Protein AF-K0PLP6-F1 (afdb_monomer)

Radius of gyration: 23.22 Å; Cα contacts (8 Å, |Δi|>4): 27; chains: 1; bounding box: 43×62×60 Å

Solvent-accessible surface area (backbone atoms only — not comparable to full-atom values): 7752 Å² total; per-residue (Å²): 133,56,73,67,56,55,52,53,52,50,51,53,51,51,52,52,54,60,60,71,60,71,79,62,61,66,69,60,51,51,54,52,49,53,54,49,41,40,74,73,60,80,35,57,77,90,56,64,61,51,65,71,72,34,69,66,48,55,52,52,54,49,49,50,54,50,50,52,50,52,68,72,62,52,52,60,65,56,50,49,56,69,77,44,76,78,62,79,46,69,68,57,47,51,51,51,49,51,51,53,50,51,53,54,49,50,56,63,50,41,74,75,62,67,87,76,79,80,90,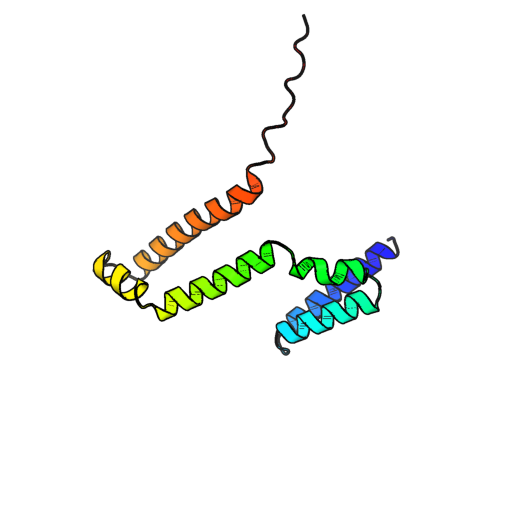72,76,83,76,79,79,80,134

Secondary structure (DSSP, 8-state):
--HHHHHHHHHHHHHHHHHHT--S-HHHHHHHHHHHHHHTTSS-HHHHTGGGGSHHHHHHHHHHHHHHHHHHH-HHHHHHHHH-TTTTSHHHHHHHHHHHHHHHHHHHHHHHHTTSSS---------

Foldseek 3Di:
DDPLVVVVVVLVVVLVVLVVVVPDDVVVSVVVSLVVCVVVPVDPPVCSCVVCVDVVVVVVVVVVVVVVVVVVVCPVVVVCCVPPVPPPDPVSVVVVVCVVCVVVVCVVVCVVVVPPPPPDDPPDDDD

Structure (mmCIF, N/CA/C/O backbone):
data_AF-K0PLP6-F1
#
_entry.id   AF-K0PLP6-F1
#
loop_
_atom_site.group_PDB
_atom_site.id
_atom_site.type_symbol
_atom_site.label_atom_id
_atom_site.label_alt_id
_atom_site.label_comp_id
_atom_site.label_asym_id
_atom_site.label_entity_id
_atom_site.label_seq_id
_atom_site.pdbx_PDB_ins_code
_atom_site.Cartn_x
_atom_site.Cartn_y
_atom_site.Cartn_z
_atom_site.occupancy
_atom_site.B_iso_or_equiv
_atom_site.auth_seq_id
_atom_site.auth_comp_id
_atom_site.auth_asym_id
_atom_site.auth_atom_id
_atom_site.pdbx_PDB_model_num
ATOM 1 N N . MET A 1 1 ? -0.894 0.757 34.747 1.00 50.06 1 MET A N 1
ATOM 2 C CA . MET A 1 1 ? -1.280 0.681 33.324 1.00 50.06 1 MET A CA 1
ATOM 3 C C . MET A 1 1 ? -2.689 1.215 33.212 1.00 50.06 1 MET A C 1
ATOM 5 O O . MET A 1 1 ? -3.563 0.691 33.890 1.00 50.06 1 MET A O 1
ATOM 9 N N . THR A 1 2 ? -2.891 2.308 32.481 1.00 79.50 2 THR A N 1
ATOM 10 C CA . THR A 1 2 ? -4.228 2.892 32.317 1.00 79.50 2 THR A CA 1
ATOM 11 C C . THR A 1 2 ? -5.087 1.954 31.465 1.00 79.50 2 THR A C 1
ATOM 13 O O . THR A 1 2 ? -4.569 1.273 30.578 1.00 79.50 2 THR A O 1
ATOM 16 N N . THR A 1 3 ? -6.395 1.893 31.717 1.00 74.38 3 THR A N 1
ATOM 17 C CA . THR A 1 3 ? -7.326 1.020 30.975 1.00 74.38 3 THR A CA 1
ATOM 18 C C . THR A 1 3 ? -7.235 1.245 29.460 1.00 74.38 3 THR A C 1
ATOM 20 O O . THR A 1 3 ? -7.271 0.293 28.687 1.00 74.38 3 THR A O 1
ATOM 23 N N . GLN A 1 4 ? -7.000 2.491 29.035 1.00 72.75 4 GLN A N 1
ATOM 24 C CA . GLN A 1 4 ? -6.774 2.852 27.632 1.00 72.75 4 GLN A CA 1
ATOM 25 C C . GLN A 1 4 ? -5.500 2.237 27.030 1.00 72.75 4 GLN A C 1
ATOM 27 O O . GLN A 1 4 ? -5.530 1.802 25.883 1.00 72.75 4 GLN A O 1
ATOM 32 N N . GLN A 1 5 ? -4.393 2.148 27.777 1.00 77.19 5 GLN A N 1
ATOM 33 C CA . GLN A 1 5 ? -3.170 1.506 27.278 1.00 77.19 5 GLN A CA 1
ATOM 34 C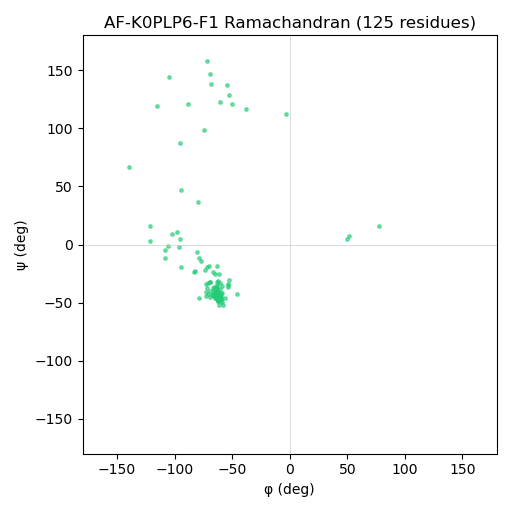 C . GLN A 1 5 ? -3.356 0.000 27.092 1.00 77.19 5 GLN A C 1
ATOM 36 O O . GLN A 1 5 ? -2.936 -0.538 26.073 1.00 77.19 5 GLN A O 1
ATOM 41 N N . ILE A 1 6 ? -4.001 -0.675 28.049 1.00 83.38 6 ILE A N 1
ATOM 42 C CA . ILE A 1 6 ? -4.277 -2.118 27.951 1.00 83.38 6 ILE A CA 1
ATOM 43 C C . ILE A 1 6 ? -5.152 -2.409 26.728 1.00 83.38 6 ILE A C 1
ATOM 45 O O . ILE A 1 6 ? -4.849 -3.325 25.966 1.00 83.38 6 ILE A O 1
ATOM 49 N N . LEU A 1 7 ? -6.185 -1.593 26.498 1.00 72.19 7 LEU A N 1
ATOM 50 C CA . LEU A 1 7 ? -7.044 -1.710 25.321 1.00 72.19 7 LEU A CA 1
ATOM 51 C C . LEU A 1 7 ? -6.257 -1.494 24.021 1.00 72.19 7 LEU A C 1
ATOM 53 O O . LEU A 1 7 ? -6.320 -2.343 23.136 1.00 72.19 7 LEU A O 1
ATOM 57 N N . ALA A 1 8 ? -5.445 -0.438 23.926 1.00 76.62 8 ALA A N 1
ATOM 58 C CA . ALA A 1 8 ? -4.627 -0.177 22.740 1.00 76.62 8 ALA A CA 1
ATOM 59 C C . ALA A 1 8 ? -3.648 -1.327 22.433 1.00 76.62 8 ALA A C 1
ATOM 61 O O . ALA A 1 8 ? -3.594 -1.809 21.301 1.00 76.62 8 ALA A O 1
ATOM 62 N N . PHE A 1 9 ? -2.925 -1.826 23.442 1.00 84.19 9 PHE A N 1
ATOM 63 C CA . PHE A 1 9 ? -2.013 -2.961 23.270 1.00 84.19 9 PHE A CA 1
ATOM 64 C C . PHE A 1 9 ? -2.745 -4.251 22.893 1.00 84.19 9 PHE A C 1
ATOM 66 O O . PHE A 1 9 ? -2.233 -5.012 22.074 1.00 84.19 9 PHE A O 1
ATOM 73 N N . SER A 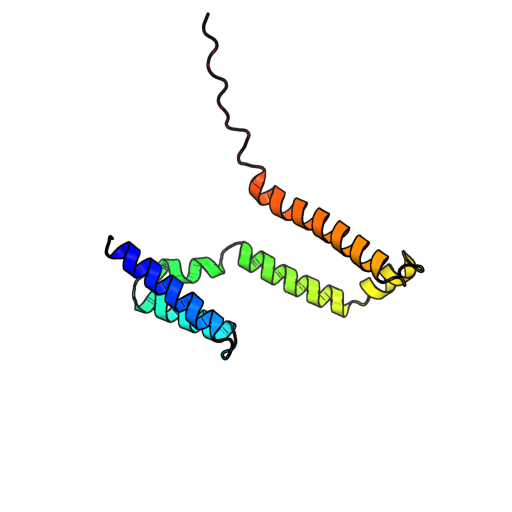1 10 ? -3.943 -4.490 23.438 1.00 80.25 10 SER A N 1
ATOM 74 C CA . SER A 1 10 ? -4.741 -5.672 23.091 1.00 80.25 10 SER A CA 1
ATOM 75 C C . SER A 1 10 ? -5.169 -5.673 21.622 1.00 80.25 10 SER A C 1
ATOM 77 O O . SER A 1 10 ? -5.084 -6.707 20.967 1.00 80.25 10 SER A O 1
ATOM 79 N N . VAL A 1 11 ? -5.540 -4.513 21.073 1.00 73.69 11 VAL A N 1
ATOM 80 C CA . VAL A 1 11 ? -5.939 -4.369 19.664 1.00 73.69 11 VAL A CA 1
ATOM 81 C C . VAL A 1 11 ? -4.753 -4.549 18.737 1.00 73.69 11 VAL A C 1
ATOM 83 O O . VAL A 1 11 ? -4.855 -5.280 17.756 1.00 73.69 11 VAL A O 1
ATOM 86 N N . ILE A 1 12 ? -3.619 -3.922 19.057 1.00 78.94 12 ILE A N 1
ATOM 87 C CA . ILE A 1 12 ? -2.390 -4.076 18.273 1.00 78.94 12 ILE A CA 1
ATOM 88 C C . ILE A 1 12 ? -1.943 -5.543 18.287 1.00 78.94 12 ILE A C 1
ATOM 90 O O . ILE A 1 12 ? -1.636 -6.104 17.237 1.00 78.94 12 ILE A O 1
ATOM 94 N N . GLY A 1 13 ? -1.961 -6.187 19.459 1.00 82.56 13 GLY A N 1
ATOM 95 C CA . GLY A 1 13 ? -1.614 -7.600 19.609 1.00 82.56 13 GLY A CA 1
ATOM 96 C C . GLY A 1 13 ? -2.555 -8.525 18.839 1.00 82.56 13 GLY A C 1
ATOM 97 O O . GLY A 1 13 ? -2.090 -9.432 18.150 1.00 82.56 13 GLY A O 1
ATOM 98 N N . LEU A 1 14 ? -3.864 -8.266 18.894 1.00 77.62 14 LEU A N 1
ATOM 99 C CA . LEU A 1 14 ? -4.863 -9.015 18.134 1.00 77.62 14 LEU A CA 1
ATOM 100 C C . LEU A 1 14 ? -4.658 -8.834 16.623 1.00 77.62 14 LEU A C 1
ATOM 102 O O . LEU A 1 14 ? -4.643 -9.816 15.890 1.00 77.62 14 LEU A O 1
ATOM 106 N N . MET A 1 15 ? -4.433 -7.603 16.158 1.00 73.06 15 MET A N 1
ATOM 107 C CA . MET A 1 15 ? -4.164 -7.303 14.749 1.00 73.06 15 MET A CA 1
ATOM 108 C C . MET A 1 15 ? -2.898 -8.014 14.252 1.00 73.06 15 MET A C 1
ATOM 110 O O . MET A 1 15 ? -2.935 -8.660 13.208 1.00 73.06 15 MET A O 1
ATOM 114 N N . MET A 1 16 ? -1.801 -7.965 15.016 1.00 79.75 16 MET A N 1
ATOM 115 C CA . MET A 1 16 ? -0.572 -8.703 14.699 1.00 79.75 16 MET A CA 1
ATOM 116 C C . MET A 1 16 ? -0.802 -10.215 14.643 1.00 79.75 16 MET A C 1
ATOM 118 O O . MET A 1 16 ? -0.316 -10.865 13.722 1.00 79.75 16 MET A O 1
ATOM 122 N N . ALA A 1 17 ? -1.544 -10.781 15.599 1.00 77.00 17 ALA A N 1
ATOM 123 C CA . ALA A 1 17 ? -1.838 -12.213 15.632 1.00 77.00 17 ALA A CA 1
ATOM 124 C C . ALA A 1 17 ? -2.675 -12.658 14.423 1.00 77.00 17 ALA A C 1
ATOM 126 O O . ALA A 1 17 ? -2.412 -13.713 13.849 1.00 77.00 17 ALA A O 1
ATOM 127 N N . ILE A 1 18 ? -3.649 -11.842 14.006 1.00 71.25 18 ILE A N 1
ATOM 128 C CA . ILE A 1 18 ? -4.464 -12.122 12.820 1.00 71.25 18 ILE A CA 1
ATOM 129 C C . ILE A 1 18 ? -3.621 -11.985 11.542 1.00 71.25 18 ILE A C 1
ATOM 131 O O . ILE A 1 18 ? -3.738 -12.834 10.660 1.00 71.25 18 ILE A O 1
ATOM 135 N N . PHE A 1 19 ? -2.729 -10.990 11.452 1.00 70.94 19 PHE A N 1
ATOM 136 C CA . PHE A 1 19 ? -1.802 -10.873 10.320 1.00 70.94 19 PHE A CA 1
ATOM 137 C C . PHE A 1 19 ? -0.836 -12.056 10.221 1.00 70.94 19 PHE A C 1
ATOM 139 O O . PHE A 1 19 ? -0.586 -12.536 9.119 1.00 70.94 19 PHE A O 1
ATOM 146 N N . LEU A 1 20 ? -0.324 -12.559 11.349 1.00 72.06 20 LEU A N 1
ATOM 147 C CA . LEU A 1 20 ? 0.582 -13.712 11.358 1.00 72.06 20 LEU A CA 1
ATOM 148 C C . LEU A 1 20 ? -0.086 -15.016 10.911 1.00 72.06 20 LEU A C 1
ATOM 150 O O . LEU A 1 20 ? 0.613 -15.941 10.505 1.00 72.06 20 LEU A O 1
ATOM 154 N N . TRP A 1 21 ? -1.412 -15.123 11.019 1.00 71.50 21 TRP A N 1
ATOM 155 C CA . TRP A 1 21 ? -2.113 -16.371 10.722 1.00 71.50 21 TRP A CA 1
ATOM 156 C C . TRP A 1 21 ? -2.110 -16.715 9.225 1.00 71.50 21 TRP A C 1
ATOM 158 O O . TRP A 1 21 ? -2.362 -17.871 8.895 1.00 71.50 21 TRP A O 1
ATOM 168 N N . ASP A 1 22 ? -1.840 -15.744 8.340 1.00 61.75 22 ASP A N 1
ATOM 169 C CA . ASP A 1 22 ? -1.582 -15.857 6.884 1.00 61.75 22 ASP A CA 1
ATOM 170 C C . ASP A 1 22 ? -2.587 -16.684 6.045 1.00 61.75 22 ASP A C 1
ATOM 172 O O . ASP A 1 22 ? -2.417 -16.908 4.851 1.00 61.75 22 ASP A O 1
ATOM 176 N N . ARG A 1 23 ? -3.669 -17.164 6.664 1.00 65.50 23 ARG A N 1
ATOM 177 C CA . ARG A 1 23 ? -4.618 -18.114 6.073 1.00 65.50 23 ARG A CA 1
ATOM 178 C C . ARG A 1 23 ? -5.821 -17.435 5.427 1.00 65.50 23 ARG A C 1
ATOM 180 O O . ARG A 1 23 ? -6.503 -18.051 4.612 1.00 65.50 23 ARG A O 1
ATOM 187 N N . PHE A 1 24 ? -6.094 -16.188 5.796 1.00 65.62 24 PHE A N 1
ATOM 188 C CA . PHE A 1 24 ? -7.172 -15.380 5.237 1.00 65.62 24 PHE A CA 1
ATOM 189 C C . PHE A 1 24 ? -6.593 -14.336 4.286 1.00 65.62 24 PHE A C 1
ATOM 191 O O . PHE A 1 24 ? -5.526 -13.787 4.546 1.00 65.62 24 PHE A O 1
ATOM 198 N N . SER A 1 25 ? -7.308 -14.033 3.199 1.00 78.50 25 SER A N 1
ATOM 199 C CA . SER A 1 25 ? -6.946 -12.931 2.305 1.00 78.50 25 SER A CA 1
ATOM 200 C C . SER A 1 25 ? -6.770 -11.642 3.112 1.00 78.50 25 SER A C 1
ATOM 202 O O . SER A 1 25 ? -7.660 -11.276 3.881 1.00 78.50 25 SER A O 1
ATOM 204 N N . TYR A 1 26 ? -5.638 -10.956 2.931 1.00 77.06 26 TYR A N 1
ATOM 205 C CA . TYR A 1 26 ? -5.287 -9.757 3.700 1.00 77.06 26 TYR A CA 1
ATOM 206 C C . TYR A 1 26 ? -6.376 -8.671 3.660 1.00 77.06 26 TYR A C 1
ATOM 208 O O . TYR A 1 26 ? -6.612 -8.021 4.673 1.00 77.06 26 TYR A O 1
ATOM 216 N N . ASP A 1 27 ? -7.102 -8.532 2.544 1.00 80.06 27 ASP A N 1
ATOM 217 C CA . ASP A 1 27 ? -8.260 -7.631 2.426 1.00 80.06 27 ASP A CA 1
ATOM 218 C C . ASP A 1 27 ? -9.418 -7.992 3.369 1.00 80.06 27 ASP A C 1
ATOM 220 O O . ASP A 1 27 ? -10.023 -7.118 3.996 1.00 80.06 27 ASP A O 1
ATOM 224 N N . LEU A 1 28 ? -9.716 -9.288 3.510 1.00 78.31 28 LEU A N 1
ATOM 225 C CA . LEU A 1 28 ? -10.763 -9.778 4.409 1.00 78.31 28 LEU A CA 1
ATOM 226 C C . LEU A 1 28 ? -10.371 -9.524 5.869 1.00 78.31 28 LEU A C 1
ATOM 228 O O . LEU A 1 28 ? -11.181 -9.055 6.667 1.00 78.31 28 LEU A O 1
ATOM 232 N N . VAL A 1 29 ? -9.105 -9.789 6.198 1.00 78.62 29 VAL A N 1
ATOM 233 C CA . VAL A 1 29 ? -8.526 -9.513 7.517 1.00 78.62 29 VAL A CA 1
ATOM 234 C C . VAL A 1 29 ? -8.597 -8.024 7.844 1.00 78.62 29 VAL A C 1
ATOM 236 O O . VAL A 1 29 ? -9.049 -7.662 8.932 1.00 78.62 29 VAL A O 1
ATOM 239 N N . ALA A 1 30 ? -8.205 -7.164 6.901 1.00 79.50 30 ALA A N 1
ATOM 240 C CA . ALA A 1 30 ? -8.245 -5.717 7.063 1.00 79.50 30 ALA A CA 1
ATOM 241 C C . ALA A 1 30 ? -9.671 -5.238 7.376 1.00 79.50 30 ALA A C 1
ATOM 243 O O . ALA A 1 30 ? -9.881 -4.591 8.406 1.00 79.50 30 ALA A O 1
ATOM 244 N N . CYS A 1 31 ? -10.658 -5.638 6.565 1.00 80.62 31 CYS A N 1
ATOM 245 C CA . CYS A 1 31 ? -12.065 -5.287 6.780 1.00 80.62 31 CYS A CA 1
ATOM 246 C C . CYS A 1 31 ? -12.600 -5.784 8.132 1.00 80.62 31 CYS A C 1
ATOM 248 O O . CYS A 1 31 ? -13.194 -5.007 8.879 1.00 80.62 31 CYS A O 1
ATOM 250 N N . CYS A 1 32 ? -12.367 -7.052 8.486 1.00 79.62 32 CYS A N 1
ATOM 251 C CA . CYS A 1 32 ? -12.818 -7.600 9.767 1.00 79.62 32 CYS A CA 1
ATOM 252 C C . CYS A 1 32 ? -12.164 -6.893 10.963 1.00 79.62 32 CYS A C 1
ATOM 254 O O . CYS A 1 32 ? -12.841 -6.625 11.955 1.00 79.62 32 CYS A O 1
ATOM 256 N N . SER A 1 33 ? -10.873 -6.560 10.873 1.00 75.81 33 SER A N 1
ATOM 257 C CA . SER A 1 33 ? -10.162 -5.851 11.941 1.00 75.81 33 SE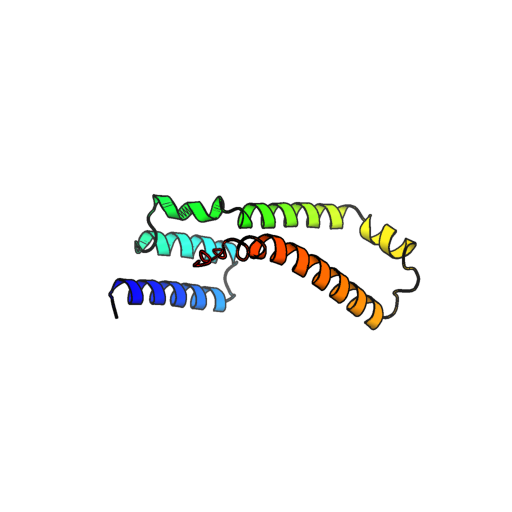R A CA 1
ATOM 258 C C . SER A 1 33 ? -10.691 -4.433 12.152 1.00 75.81 33 SER A C 1
ATOM 260 O O . SER A 1 33 ? -10.853 -4.018 13.297 1.00 75.81 33 SER A O 1
ATOM 262 N N . LEU A 1 34 ? -11.031 -3.719 11.071 1.00 79.62 34 LEU A N 1
ATOM 263 C CA . LEU A 1 34 ? -11.608 -2.379 11.146 1.00 79.62 34 LEU A CA 1
ATOM 264 C C . LEU A 1 34 ? -12.975 -2.428 11.838 1.00 79.62 34 LEU A C 1
ATOM 266 O O . LEU A 1 34 ? -13.230 -1.661 12.763 1.00 79.62 34 LEU A O 1
ATOM 270 N N . VAL A 1 35 ? -13.821 -3.388 11.448 1.00 80.81 35 VAL A N 1
ATOM 271 C CA . VAL A 1 35 ? -15.140 -3.601 12.062 1.00 80.81 35 VAL A CA 1
ATOM 272 C C . VAL A 1 35 ? -15.013 -3.939 13.548 1.00 80.81 35 VAL A C 1
ATOM 274 O O . VAL A 1 35 ? -15.729 -3.364 14.363 1.00 80.81 35 VAL A O 1
ATOM 277 N N . LEU A 1 36 ? -14.082 -4.820 13.924 1.00 77.25 36 LEU A N 1
ATOM 278 C CA . LEU A 1 36 ? -13.837 -5.165 15.327 1.00 77.25 36 LEU A CA 1
ATOM 279 C C . LEU A 1 36 ? -13.292 -3.979 16.136 1.00 77.25 36 LEU A C 1
ATOM 281 O O . LEU A 1 36 ? -13.746 -3.752 17.253 1.00 77.25 36 LEU A O 1
ATOM 285 N N . ALA A 1 37 ? -12.359 -3.197 15.588 1.00 73.19 37 ALA A N 1
ATOM 286 C CA . ALA A 1 37 ? -11.781 -2.037 16.272 1.00 73.19 37 ALA A CA 1
ATOM 287 C C . ALA A 1 37 ? -12.828 -0.952 16.576 1.00 73.19 37 ALA A C 1
ATOM 289 O O . ALA A 1 37 ? -12.798 -0.331 17.643 1.00 73.19 37 ALA A O 1
ATOM 290 N N . VAL A 1 38 ? -13.776 -0.764 15.657 1.00 77.88 38 VAL A N 1
ATOM 291 C CA . VAL A 1 38 ? -14.924 0.130 15.828 1.00 77.88 38 VAL A CA 1
ATOM 292 C C . VAL A 1 38 ? -15.944 -0.461 16.807 1.00 77.88 38 VAL A C 1
ATOM 294 O O . VAL A 1 38 ? -16.393 0.233 17.715 1.00 77.88 38 VAL A O 1
ATOM 297 N N . ALA A 1 39 ? -16.267 -1.754 16.690 1.00 76.19 39 ALA A N 1
ATOM 298 C CA . ALA A 1 39 ? -17.230 -2.427 17.567 1.00 76.19 39 ALA A CA 1
ATOM 299 C C . ALA A 1 39 ? -16.785 -2.464 19.040 1.00 76.19 39 ALA A C 1
ATOM 301 O O . ALA A 1 39 ? -17.615 -2.353 19.938 1.00 76.19 39 ALA A O 1
ATOM 302 N N . VAL A 1 40 ? -15.480 -2.589 19.297 1.00 74.81 40 VAL A N 1
ATOM 303 C CA . VAL A 1 40 ? -14.905 -2.549 20.654 1.00 74.81 40 VAL A CA 1
ATOM 304 C C . VAL A 1 40 ? -14.744 -1.098 21.160 1.00 74.81 40 VAL A C 1
ATOM 306 O O . VAL A 1 40 ? -14.447 -0.876 22.331 1.00 74.81 40 VAL A O 1
ATOM 309 N N . GLY A 1 41 ? -14.994 -0.087 20.316 1.00 63.59 41 GLY A N 1
ATOM 310 C CA . GLY A 1 41 ? -15.003 1.328 20.705 1.00 63.59 41 GLY A CA 1
ATOM 311 C C . GLY A 1 41 ? -13.616 1.957 20.871 1.00 63.59 41 GLY A C 1
ATOM 312 O O . GLY A 1 41 ? -13.499 3.024 21.470 1.00 63.59 41 GLY A O 1
ATOM 313 N N . ILE A 1 42 ? -12.557 1.319 20.353 1.00 63.66 42 ILE A N 1
ATOM 314 C CA . ILE A 1 42 ? -11.203 1.902 20.334 1.00 63.66 42 ILE A CA 1
ATOM 315 C C . ILE A 1 42 ? -11.113 3.029 19.304 1.00 63.66 42 ILE A C 1
ATOM 317 O O . ILE A 1 42 ? -10.391 4.001 19.520 1.00 63.66 42 ILE A O 1
ATOM 321 N N . VAL A 1 43 ? -11.847 2.902 18.194 1.00 65.19 43 VAL A N 1
ATOM 322 C CA . VAL A 1 43 ? -11.871 3.889 17.111 1.00 65.19 43 VAL A CA 1
ATOM 323 C C . VAL A 1 43 ? -13.274 4.500 17.014 1.00 65.19 43 VAL A C 1
ATOM 325 O O . VAL A 1 43 ? -14.229 3.759 16.775 1.00 65.19 43 VAL A O 1
ATOM 328 N N . PRO A 1 44 ? -13.424 5.826 17.195 1.00 67.69 44 PRO A N 1
ATOM 329 C CA . PRO A 1 44 ? -14.682 6.526 16.949 1.00 67.69 44 PRO A CA 1
ATOM 330 C C . PRO A 1 44 ? -15.195 6.263 15.529 1.00 67.69 44 PRO A C 1
ATOM 332 O O . PRO A 1 44 ? -14.425 6.320 14.570 1.00 67.69 44 PRO A O 1
ATOM 335 N N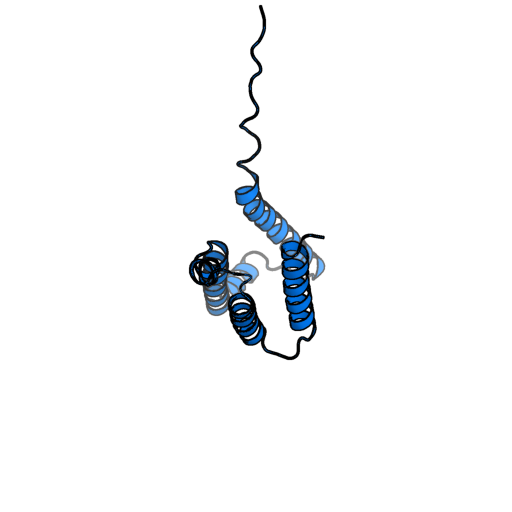 . PHE A 1 45 ? -16.499 6.017 15.378 1.00 66.12 45 PHE A N 1
ATOM 336 C CA . PHE A 1 45 ? -17.122 5.765 14.071 1.00 66.12 45 PHE A CA 1
ATOM 337 C C . PHE A 1 45 ? -16.824 6.883 13.056 1.00 66.12 45 PHE A C 1
ATOM 339 O O . PHE A 1 45 ? -16.565 6.591 11.891 1.00 66.12 45 PHE A O 1
ATOM 346 N N . ASP A 1 46 ? -16.770 8.138 13.513 1.00 68.62 46 ASP A N 1
ATOM 347 C CA . ASP A 1 46 ? -16.460 9.309 12.683 1.00 68.62 46 ASP A CA 1
ATOM 348 C C . ASP A 1 46 ? -15.033 9.312 12.107 1.00 68.62 46 ASP A C 1
ATOM 350 O O . ASP A 1 46 ? -14.793 9.916 11.064 1.00 68.62 46 ASP A O 1
ATOM 354 N N . THR A 1 47 ? -14.074 8.632 12.747 1.00 71.38 47 THR A N 1
ATOM 355 C CA . THR A 1 47 ? -12.674 8.576 12.288 1.00 71.38 47 THR A CA 1
ATOM 356 C C . THR A 1 47 ? -12.272 7.218 11.723 1.00 71.38 47 THR A C 1
ATOM 358 O O . THR A 1 47 ? -11.184 7.092 11.172 1.00 71.38 47 THR A O 1
ATOM 361 N N . ALA A 1 48 ? -13.139 6.207 11.779 1.00 71.62 48 ALA A N 1
ATOM 362 C CA . ALA A 1 48 ? -12.832 4.867 11.282 1.00 71.62 48 ALA A CA 1
ATOM 363 C C . ALA A 1 48 ? -12.462 4.840 9.788 1.00 71.62 48 ALA A C 1
ATOM 365 O O . ALA A 1 48 ? -11.583 4.086 9.378 1.00 71.62 48 ALA A O 1
ATOM 366 N N . PHE A 1 49 ? -13.099 5.687 8.976 1.00 76.88 49 PHE A N 1
ATOM 367 C CA . PHE A 1 49 ? -12.848 5.761 7.535 1.00 76.88 49 PHE A CA 1
ATOM 368 C C . PHE A 1 49 ? -11.851 6.851 7.128 1.00 76.88 49 PHE A C 1
ATOM 370 O O . PHE A 1 49 ? -11.521 6.952 5.947 1.00 76.88 49 PHE A O 1
ATOM 377 N N . SER A 1 50 ? -11.331 7.647 8.071 1.00 79.56 50 SER A N 1
ATOM 378 C CA . SER A 1 50 ? -10.390 8.727 7.739 1.00 79.56 50 SER A CA 1
ATOM 379 C C . SER A 1 50 ? -9.100 8.190 7.112 1.00 79.56 50 SER A C 1
ATOM 381 O O . SER A 1 50 ? -8.555 8.821 6.211 1.00 79.56 50 SER A O 1
ATOM 383 N N . GLY A 1 51 ? -8.681 6.978 7.493 1.00 79.81 51 GLY A N 1
ATOM 384 C CA . GLY A 1 51 ? -7.527 6.296 6.906 1.00 79.81 51 GLY A CA 1
ATOM 385 C C . GLY A 1 51 ? -7.664 5.995 5.409 1.00 79.81 51 GLY A C 1
ATOM 386 O O . GLY A 1 51 ? -6.654 5.941 4.720 1.00 79.81 51 GLY A O 1
ATOM 387 N N . PHE A 1 52 ? -8.884 5.861 4.869 1.00 83.00 52 PHE A N 1
ATOM 388 C CA . PHE A 1 52 ? -9.088 5.686 3.421 1.00 83.00 52 PHE A CA 1
ATOM 389 C C . PHE A 1 52 ? -8.867 6.974 2.622 1.00 83.00 52 PHE A C 1
ATOM 391 O O . PHE A 1 52 ? -8.617 6.904 1.421 1.00 83.00 52 PHE A O 1
ATOM 398 N N . SER A 1 53 ? -8.970 8.136 3.273 1.00 83.62 53 SER A N 1
ATOM 399 C CA . SER A 1 53 ? -8.695 9.447 2.669 1.00 83.62 53 SER A CA 1
ATOM 400 C C . SER A 1 53 ? -7.268 9.929 2.939 1.00 83.62 53 SER A C 1
ATOM 402 O O . SER A 1 53 ? -6.936 11.059 2.592 1.00 83.62 53 SER A O 1
ATOM 404 N N . ASP A 1 54 ? -6.437 9.099 3.571 1.00 86.44 54 ASP A N 1
ATOM 405 C CA . ASP A 1 54 ? -5.035 9.412 3.807 1.00 86.44 54 ASP A CA 1
ATOM 406 C C . ASP A 1 54 ? -4.266 9.424 2.479 1.00 86.44 54 ASP A C 1
ATOM 408 O O . ASP A 1 54 ? -4.455 8.549 1.622 1.00 86.44 54 ASP A O 1
ATOM 412 N N . ASP A 1 55 ? -3.375 10.403 2.312 1.00 88.75 55 ASP A N 1
ATOM 413 C CA . ASP A 1 55 ? -2.570 10.563 1.099 1.00 88.75 55 ASP A CA 1
ATOM 414 C C . ASP A 1 55 ? -1.817 9.274 0.736 1.00 88.75 55 ASP A C 1
ATOM 416 O O . ASP A 1 55 ? -1.629 8.969 -0.444 1.00 88.75 55 ASP A O 1
ATOM 420 N N . ILE A 1 56 ? -1.439 8.460 1.730 1.00 88.44 56 ILE A N 1
ATOM 421 C CA . ILE A 1 56 ? -0.750 7.186 1.513 1.00 88.44 56 ILE A CA 1
ATOM 422 C C . ILE A 1 56 ? -1.598 6.228 0.665 1.00 88.44 56 ILE A C 1
ATOM 424 O O . ILE A 1 56 ? -1.060 5.584 -0.239 1.00 88.44 56 ILE A O 1
ATOM 428 N N . VAL A 1 57 ? -2.912 6.139 0.897 1.00 90.00 57 VAL A N 1
ATOM 429 C CA . VAL A 1 57 ? -3.798 5.233 0.143 1.00 90.00 57 VAL A CA 1
ATOM 430 C C . VAL A 1 57 ? -3.868 5.652 -1.325 1.00 90.00 57 VAL A C 1
ATOM 432 O O . VAL A 1 57 ? -3.765 4.812 -2.222 1.00 90.00 57 VAL A O 1
ATOM 435 N N . ILE A 1 58 ? -3.961 6.958 -1.580 1.00 90.50 58 ILE A N 1
ATOM 436 C CA . ILE A 1 58 ? -3.998 7.529 -2.932 1.00 90.50 58 ILE A CA 1
ATOM 437 C C . ILE A 1 58 ? -2.657 7.305 -3.650 1.00 90.50 58 ILE A C 1
ATOM 439 O O . ILE A 1 58 ? -2.627 6.921 -4.826 1.00 90.50 58 ILE A O 1
ATOM 443 N N . ILE A 1 59 ? -1.532 7.478 -2.950 1.00 91.56 59 ILE A N 1
ATOM 444 C CA . ILE A 1 59 ? -0.186 7.227 -3.486 1.00 91.56 59 ILE A CA 1
ATOM 445 C C . ILE A 1 59 ? -0.016 5.750 -3.864 1.00 91.56 59 ILE A C 1
ATOM 447 O O . ILE A 1 59 ? 0.439 5.448 -4.967 1.00 91.56 59 ILE A O 1
ATOM 451 N N . VAL A 1 60 ? -0.410 4.814 -2.998 1.00 91.38 60 VAL A N 1
ATOM 452 C CA . VAL A 1 60 ? -0.303 3.377 -3.298 1.00 91.38 60 VAL A CA 1
ATOM 453 C C . VAL A 1 60 ? -1.234 2.994 -4.451 1.00 91.38 60 VAL A C 1
ATOM 455 O O . VAL A 1 60 ? -0.800 2.318 -5.384 1.00 91.38 60 VAL A O 1
ATOM 458 N N . GLY A 1 61 ? -2.481 3.471 -4.446 1.00 93.62 61 GLY A N 1
ATOM 459 C CA . GLY A 1 61 ? -3.444 3.206 -5.517 1.00 93.62 61 GLY A CA 1
ATOM 460 C C . GLY A 1 61 ? -2.963 3.707 -6.882 1.00 93.62 61 GLY A C 1
ATOM 461 O O . GLY A 1 61 ? -2.989 2.969 -7.869 1.00 93.62 61 GLY A O 1
ATOM 462 N N . SER A 1 62 ? -2.445 4.936 -6.940 1.00 94.62 62 SER A N 1
ATOM 463 C CA . SER A 1 62 ? -1.864 5.494 -8.167 1.00 94.62 62 SER A CA 1
ATOM 464 C C . SER A 1 62 ? -0.614 4.732 -8.620 1.00 94.62 62 SER A C 1
ATOM 466 O O . SER A 1 62 ? -0.489 4.420 -9.806 1.00 94.62 62 SER A O 1
ATOM 468 N N . ALA A 1 63 ? 0.270 4.341 -7.696 1.00 93.56 63 ALA A N 1
ATOM 469 C CA . ALA A 1 63 ? 1.443 3.526 -8.006 1.00 93.56 63 ALA A CA 1
ATOM 470 C C . ALA A 1 63 ? 1.067 2.157 -8.601 1.00 93.56 63 ALA A C 1
ATOM 472 O O . ALA A 1 63 ? 1.720 1.705 -9.543 1.00 9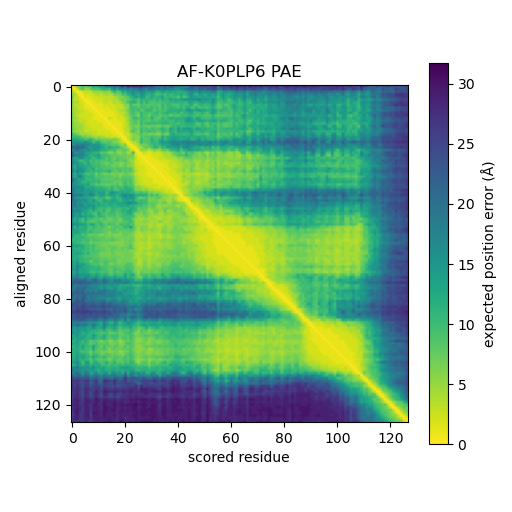3.56 63 ALA A O 1
ATOM 473 N N . LEU A 1 64 ? -0.002 1.515 -8.113 1.00 94.56 64 LEU A N 1
ATOM 474 C CA . LEU A 1 64 ? -0.512 0.256 -8.670 1.00 94.56 64 LEU A CA 1
ATOM 475 C C . LEU A 1 64 ? -1.022 0.428 -10.107 1.00 94.56 64 LEU A C 1
ATOM 477 O O . LEU A 1 64 ? -0.682 -0.378 -10.974 1.00 94.56 64 LEU A O 1
ATOM 481 N N . ILE A 1 65 ? -1.780 1.494 -10.382 1.00 94.75 65 ILE A N 1
ATOM 482 C CA . ILE A 1 65 ? -2.276 1.807 -11.733 1.00 94.75 65 ILE A CA 1
ATOM 483 C C . ILE A 1 65 ? -1.107 2.060 -12.690 1.00 94.75 65 ILE A C 1
ATOM 485 O O . ILE A 1 65 ? -1.070 1.500 -13.789 1.00 94.75 65 ILE A O 1
ATOM 489 N N . VAL A 1 66 ? -0.129 2.866 -12.269 1.00 93.25 66 VAL A N 1
ATOM 490 C CA . VAL A 1 66 ? 1.075 3.145 -13.061 1.00 93.25 66 VAL A CA 1
ATOM 491 C C . VAL A 1 66 ? 1.855 1.856 -13.309 1.00 93.25 66 VAL A C 1
ATOM 493 O O . VAL A 1 66 ? 2.189 1.572 -14.455 1.00 93.25 66 VAL A O 1
ATOM 496 N N . SER A 1 67 ? 2.085 1.034 -12.282 1.00 89.25 67 SER A N 1
ATOM 497 C CA . SER A 1 67 ? 2.767 -0.260 -12.408 1.00 89.25 67 SER A CA 1
ATOM 498 C C . SER A 1 67 ? 2.068 -1.173 -13.421 1.00 89.25 67 SER A C 1
ATOM 500 O O . SER A 1 67 ? 2.706 -1.698 -14.336 1.00 89.25 67 SER A O 1
ATOM 502 N N . ALA A 1 68 ? 0.738 -1.283 -13.348 1.00 90.38 68 ALA A N 1
ATOM 503 C CA . ALA A 1 68 ? -0.048 -2.060 -14.301 1.00 90.38 68 ALA A CA 1
ATOM 504 C C . ALA A 1 68 ? 0.068 -1.517 -15.739 1.00 90.38 68 ALA A C 1
ATOM 506 O O . ALA A 1 68 ? 0.236 -2.294 -16.683 1.00 90.38 68 ALA A O 1
ATOM 507 N N . GLY A 1 69 ? 0.033 -0.193 -15.918 1.00 91.00 69 GLY A N 1
ATOM 508 C CA . GLY A 1 69 ? 0.227 0.453 -17.220 1.00 91.00 69 GLY A CA 1
ATOM 509 C C . GLY A 1 69 ? 1.622 0.204 -17.797 1.00 91.00 69 GLY A C 1
ATOM 510 O O . GLY A 1 69 ? 1.766 -0.160 -18.966 1.00 91.00 69 GLY A O 1
ATOM 511 N N . VAL A 1 70 ? 2.648 0.316 -16.955 1.00 88.62 70 VAL A N 1
ATOM 512 C CA . VAL A 1 70 ? 4.050 0.068 -17.301 1.00 88.62 70 VAL A CA 1
ATOM 513 C C . VAL A 1 70 ? 4.241 -1.380 -17.763 1.00 88.62 70 VAL A C 1
ATOM 515 O O . VAL A 1 70 ? 4.777 -1.595 -18.853 1.00 88.62 70 VAL A O 1
ATOM 518 N N . VAL A 1 71 ? 3.725 -2.362 -17.013 1.00 86.06 71 VAL A N 1
ATOM 519 C CA . VAL A 1 71 ? 3.789 -3.794 -17.367 1.00 86.06 71 VAL A CA 1
ATOM 520 C C . VAL A 1 71 ? 3.045 -4.088 -18.675 1.00 86.06 71 VAL A C 1
ATOM 522 O O . VAL A 1 71 ? 3.534 -4.847 -19.510 1.00 86.06 71 VAL A O 1
ATOM 525 N N . ARG A 1 72 ? 1.885 -3.458 -18.909 1.00 86.69 72 ARG A N 1
ATOM 526 C CA . ARG A 1 72 ? 1.102 -3.645 -20.145 1.00 86.69 72 ARG A CA 1
ATOM 527 C C . ARG A 1 72 ? 1.788 -3.040 -21.374 1.00 86.69 72 ARG A C 1
ATOM 529 O O . ARG A 1 72 ? 1.637 -3.561 -22.477 1.00 86.69 72 ARG A O 1
ATOM 536 N N . SER A 1 73 ? 2.526 -1.946 -21.195 1.00 83.69 73 SER A N 1
ATOM 537 C CA . SER A 1 73 ? 3.047 -1.134 -22.299 1.00 83.69 73 SER A CA 1
ATOM 538 C C . SER A 1 73 ? 4.192 -1.776 -23.097 1.00 83.69 73 SER A C 1
ATOM 540 O O . SER A 1 73 ? 4.457 -1.329 -24.208 1.00 83.69 73 SER A O 1
ATOM 542 N N . ARG A 1 74 ? 4.905 -2.787 -22.564 1.00 78.19 74 ARG A N 1
ATOM 543 C CA . ARG A 1 74 ? 6.161 -3.348 -23.139 1.00 78.19 74 ARG A CA 1
ATOM 544 C C . ARG A 1 74 ? 7.250 -2.302 -23.470 1.00 78.19 74 ARG A C 1
ATOM 546 O O . ARG A 1 74 ? 8.288 -2.634 -24.054 1.00 78.19 74 ARG A O 1
ATOM 553 N N . ILE A 1 75 ? 7.053 -1.039 -23.083 1.00 76.50 75 ILE A N 1
ATO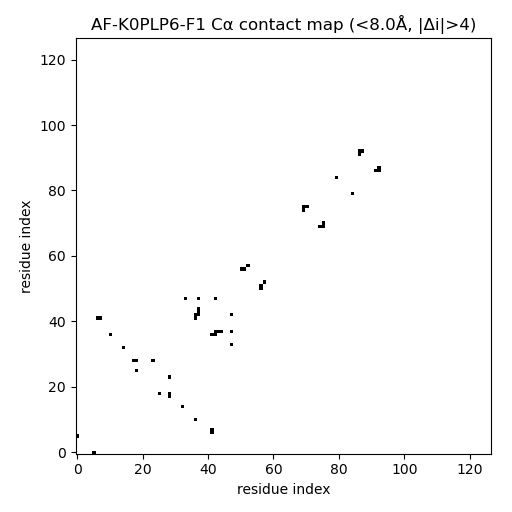M 554 C CA . ILE A 1 75 ? 7.990 0.069 -23.312 1.00 76.50 75 ILE A CA 1
ATOM 555 C C . ILE A 1 75 ? 9.268 -0.177 -22.514 1.00 76.50 75 ILE A C 1
ATOM 557 O O . ILE A 1 75 ? 10.366 0.078 -23.006 1.00 76.50 75 ILE A O 1
ATOM 561 N N . VAL A 1 76 ? 9.133 -0.738 -21.312 1.00 77.25 76 VAL A N 1
ATOM 562 C CA . VAL A 1 76 ? 10.259 -1.089 -20.444 1.00 77.25 76 VAL A CA 1
ATOM 563 C C . VAL A 1 76 ? 11.154 -2.141 -21.096 1.00 77.25 76 VAL A C 1
ATOM 565 O O . VAL A 1 76 ? 12.358 -1.919 -21.203 1.00 77.25 76 VAL A O 1
ATOM 568 N N . ASP A 1 77 ? 10.581 -3.225 -21.630 1.00 73.19 77 ASP A N 1
ATOM 569 C CA . ASP A 1 77 ? 11.342 -4.270 -22.330 1.00 73.19 77 ASP A CA 1
ATOM 570 C C . ASP A 1 77 ? 12.122 -3.722 -23.529 1.00 73.19 77 ASP A C 1
ATOM 572 O O . ASP A 1 77 ? 13.277 -4.087 -23.754 1.00 73.19 77 ASP A O 1
ATOM 576 N N . THR A 1 78 ? 11.501 -2.827 -24.300 1.00 70.81 78 THR A N 1
ATOM 577 C CA . THR A 1 78 ? 12.111 -2.247 -25.506 1.00 70.81 78 THR A CA 1
ATOM 578 C C . THR A 1 78 ? 13.212 -1.246 -25.150 1.00 70.81 78 THR A C 1
ATOM 580 O O . THR A 1 78 ? 14.282 -1.252 -25.759 1.00 70.81 78 THR A O 1
ATOM 583 N N . THR A 1 79 ? 12.984 -0.423 -24.127 1.00 72.81 79 THR A N 1
ATOM 584 C CA . THR A 1 79 ? 13.927 0.617 -23.690 1.00 72.81 79 THR A CA 1
ATOM 585 C C . THR A 1 79 ? 15.158 0.008 -23.023 1.00 72.81 79 THR A C 1
ATOM 587 O O . THR A 1 79 ? 16.281 0.403 -23.327 1.00 72.81 79 THR A O 1
ATOM 590 N N . ILE A 1 80 ? 14.976 -1.008 -22.172 1.00 71.25 80 ILE A N 1
ATOM 591 C CA . ILE A 1 80 ? 16.086 -1.700 -21.500 1.00 71.25 80 ILE A CA 1
ATOM 592 C C . ILE A 1 80 ? 16.968 -2.430 -22.519 1.00 71.25 80 ILE A C 1
ATOM 594 O O . ILE A 1 80 ? 18.189 -2.274 -22.488 1.00 71.25 80 ILE A O 1
ATOM 598 N N . LYS A 1 81 ? 16.371 -3.164 -23.470 1.00 68.62 81 LYS A N 1
ATOM 599 C CA . LYS A 1 81 ? 17.125 -3.867 -24.525 1.00 68.62 81 LYS A CA 1
ATOM 600 C C . LYS A 1 81 ? 17.896 -2.913 -25.443 1.00 68.62 81 LYS A C 1
ATOM 602 O O . LYS A 1 81 ? 18.958 -3.280 -25.937 1.00 68.62 81 LYS A O 1
ATOM 607 N N . ARG A 1 82 ? 17.373 -1.703 -25.678 1.00 69.75 82 ARG A N 1
ATOM 608 C CA . ARG A 1 82 ? 17.994 -0.689 -26.545 1.00 69.75 82 ARG A CA 1
ATOM 609 C C . ARG A 1 82 ? 19.131 0.061 -25.851 1.00 69.75 82 ARG A C 1
ATOM 611 O O . ARG A 1 82 ? 20.181 0.241 -26.457 1.00 69.75 82 ARG A O 1
ATOM 618 N N . SER A 1 83 ? 18.924 0.501 -24.611 1.00 64.19 83 SER A N 1
ATOM 619 C CA . SER A 1 83 ? 19.891 1.340 -23.889 1.00 64.19 83 SER A CA 1
ATOM 620 C C . SER A 1 83 ? 21.003 0.536 -23.219 1.00 64.19 83 SER A C 1
ATOM 622 O O . SER A 1 83 ? 22.084 1.069 -22.984 1.00 64.19 83 SER A O 1
ATOM 624 N N . PHE A 1 84 ? 20.767 -0.746 -22.929 1.00 64.44 84 PHE A N 1
ATOM 625 C CA . PHE A 1 84 ? 21.715 -1.579 -22.196 1.00 64.44 84 PHE A CA 1
ATOM 626 C C . PHE A 1 84 ? 21.829 -3.011 -22.753 1.00 64.44 84 PHE A C 1
ATOM 628 O O . PHE A 1 84 ? 21.505 -3.984 -22.066 1.00 64.44 84 PHE A O 1
ATOM 635 N N . PRO A 1 85 ? 22.354 -3.179 -23.979 1.00 63.75 85 PRO A N 1
ATOM 636 C CA . PRO A 1 85 ? 22.472 -4.490 -24.626 1.00 63.75 85 PRO A CA 1
ATOM 637 C C . PRO A 1 85 ? 23.398 -5.481 -23.886 1.00 63.75 85 PRO A C 1
ATOM 639 O O . PRO A 1 85 ? 23.283 -6.685 -24.095 1.00 63.75 85 PRO A O 1
ATOM 642 N N . ASN A 1 86 ? 24.276 -5.000 -22.990 1.00 60.28 86 ASN A N 1
ATOM 643 C CA . ASN A 1 86 ? 25.267 -5.804 -22.253 1.00 60.28 86 ASN A CA 1
ATOM 644 C C . ASN A 1 86 ? 24.903 -6.117 -20.781 1.00 60.28 86 ASN A C 1
ATOM 646 O O . ASN A 1 86 ? 25.737 -6.652 -20.048 1.00 60.28 86 ASN A O 1
ATOM 650 N N . LEU A 1 87 ? 23.681 -5.819 -20.317 1.00 60.34 87 LEU A N 1
ATOM 651 C CA . LEU A 1 87 ? 23.227 -6.134 -18.945 1.00 60.34 87 LEU A CA 1
ATOM 652 C C . LEU A 1 87 ? 22.804 -7.604 -18.757 1.00 60.34 87 LEU A C 1
ATOM 654 O O . LEU A 1 87 ? 21.883 -7.913 -18.011 1.00 60.34 87 LEU A O 1
ATOM 658 N N . THR A 1 88 ? 23.487 -8.540 -19.410 1.00 64.12 88 THR A N 1
ATOM 659 C CA . THR A 1 88 ? 23.236 -9.985 -19.283 1.00 64.12 88 THR A CA 1
ATOM 660 C C . THR A 1 88 ? 23.834 -10.597 -18.012 1.00 64.12 88 THR A C 1
ATOM 662 O O . THR A 1 88 ? 23.510 -11.731 -17.667 1.00 64.12 88 THR A O 1
ATOM 665 N N . LYS A 1 89 ? 24.703 -9.874 -17.286 1.00 77.25 89 LYS A N 1
ATOM 666 C CA . LYS A 1 89 ? 25.311 -10.358 -16.035 1.00 77.25 89 LYS A CA 1
ATOM 667 C C . LYS A 1 89 ? 24.437 -10.007 -14.825 1.00 77.25 89 LYS A C 1
ATOM 669 O O . LYS A 1 89 ? 24.258 -8.830 -14.520 1.00 77.25 89 LYS A O 1
ATOM 674 N N . LEU A 1 90 ? 24.002 -11.030 -14.080 1.00 80.81 90 LEU A N 1
ATOM 675 C CA . LEU A 1 90 ? 23.165 -10.929 -12.869 1.00 80.81 90 LEU A CA 1
ATOM 676 C C . LEU A 1 90 ? 23.645 -9.842 -11.884 1.00 80.81 90 LEU A C 1
ATOM 678 O O . LEU A 1 90 ? 22.848 -9.064 -11.368 1.00 80.81 90 LEU A O 1
ATOM 682 N N . HIS A 1 91 ? 24.960 -9.748 -11.665 1.00 85.12 91 HIS A N 1
ATOM 683 C CA . HIS A 1 91 ? 25.552 -8.795 -10.719 1.00 85.12 91 HIS A CA 1
ATOM 684 C C . HIS A 1 91 ? 25.364 -7.336 -11.163 1.00 85.12 91 HIS A C 1
ATOM 686 O O . HIS A 1 91 ? 25.113 -6.471 -10.329 1.00 85.12 91 HIS A O 1
ATOM 692 N N . ALA A 1 92 ? 25.450 -7.057 -12.468 1.00 83.62 92 ALA A N 1
ATOM 693 C CA . ALA A 1 92 ? 25.258 -5.710 -13.001 1.00 83.62 92 ALA A CA 1
ATOM 694 C C . ALA A 1 92 ? 23.781 -5.287 -12.934 1.00 83.62 92 ALA A C 1
ATOM 696 O O . ALA A 1 92 ? 23.491 -4.140 -12.605 1.00 83.62 92 ALA A O 1
ATOM 697 N N . GLN A 1 93 ? 22.852 -6.220 -13.177 1.00 82.56 93 GLN A N 1
ATOM 698 C CA . GLN A 1 93 ? 21.412 -5.971 -13.054 1.00 82.56 93 GLN A CA 1
ATOM 699 C C . GLN A 1 93 ? 21.009 -5.685 -11.602 1.00 82.56 93 GLN A C 1
ATOM 701 O O . GLN A 1 93 ? 20.280 -4.728 -11.347 1.00 82.56 93 GLN A O 1
ATOM 706 N N . LEU A 1 94 ? 21.522 -6.471 -10.650 1.00 88.44 94 LEU A N 1
ATOM 707 C CA . LEU A 1 94 ? 21.299 -6.244 -9.221 1.00 88.44 94 LEU A CA 1
ATOM 708 C C . LEU A 1 94 ? 21.897 -4.911 -8.759 1.00 88.44 94 LEU A C 1
ATOM 710 O O . LEU A 1 94 ? 21.209 -4.142 -8.095 1.00 88.44 94 LEU A O 1
ATOM 714 N N . ALA A 1 95 ? 23.140 -4.603 -9.141 1.00 89.50 95 ALA A N 1
ATOM 715 C CA . ALA A 1 95 ? 23.782 -3.341 -8.777 1.00 89.50 95 ALA A CA 1
ATOM 716 C C . ALA A 1 95 ? 23.008 -2.129 -9.319 1.00 89.50 95 ALA A C 1
ATOM 718 O O . ALA A 1 95 ? 22.733 -1.192 -8.572 1.00 89.50 95 ALA A O 1
ATOM 719 N N . LEU A 1 96 ? 22.598 -2.168 -10.591 1.00 86.50 96 LEU A N 1
ATOM 720 C CA . LEU A 1 96 ? 21.808 -1.102 -11.203 1.00 86.50 96 LEU A CA 1
ATOM 721 C C . LEU A 1 96 ? 20.448 -0.937 -10.511 1.00 86.50 96 LEU A C 1
ATOM 723 O O . LEU A 1 96 ? 20.071 0.185 -10.182 1.00 86.50 96 LEU A O 1
ATOM 727 N N . LEU A 1 97 ? 19.735 -2.039 -10.248 1.00 89.25 97 LEU A N 1
ATOM 728 C CA . LEU A 1 97 ? 18.446 -2.015 -9.554 1.00 89.25 97 LEU A CA 1
ATOM 729 C C . LEU A 1 97 ? 18.578 -1.392 -8.164 1.00 89.25 97 LEU A C 1
ATOM 731 O O . LEU A 1 97 ? 17.817 -0.491 -7.824 1.00 89.25 97 LEU A O 1
ATOM 735 N N . LEU A 1 98 ? 19.557 -1.842 -7.376 1.00 92.88 98 LEU A N 1
ATOM 736 C CA . LEU A 1 98 ? 19.780 -1.335 -6.026 1.00 92.88 98 LEU A CA 1
ATOM 737 C C . LEU A 1 98 ? 20.145 0.149 -6.034 1.00 92.88 98 LEU A C 1
ATOM 739 O O . LEU A 1 98 ? 19.609 0.891 -5.218 1.00 92.88 98 LEU A O 1
ATOM 743 N N . ILE A 1 99 ? 20.993 0.602 -6.964 1.00 90.94 99 ILE A N 1
ATOM 744 C CA . ILE A 1 99 ? 21.347 2.024 -7.097 1.00 90.94 99 ILE A CA 1
ATOM 745 C C . ILE A 1 99 ? 20.109 2.855 -7.441 1.00 90.94 99 ILE A C 1
ATOM 747 O O . ILE A 1 99 ? 19.840 3.855 -6.779 1.00 90.94 99 ILE A O 1
ATOM 751 N N . VAL A 1 100 ? 19.326 2.434 -8.437 1.00 90.81 100 VAL A N 1
ATOM 752 C CA . VAL A 1 100 ? 18.115 3.157 -8.854 1.00 90.81 100 VAL A CA 1
ATOM 753 C C . VAL A 1 100 ? 17.089 3.204 -7.720 1.00 90.81 100 VAL A C 1
ATOM 755 O O . VAL A 1 100 ? 16.575 4.278 -7.412 1.00 90.81 100 VAL A O 1
ATOM 758 N N . VAL A 1 101 ? 16.826 2.075 -7.054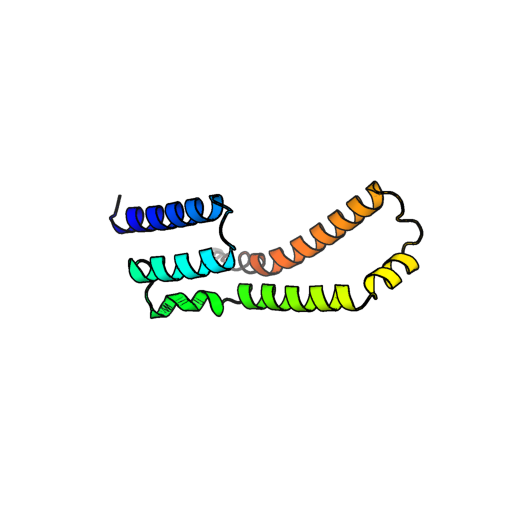 1.00 90.69 101 VAL A N 1
ATOM 759 C CA . VAL A 1 101 ? 15.892 1.996 -5.920 1.00 90.69 101 VAL A CA 1
ATOM 760 C C . VAL A 1 101 ? 16.387 2.820 -4.734 1.00 90.69 101 VAL A C 1
ATOM 762 O O . VAL A 1 101 ? 15.587 3.514 -4.113 1.00 90.69 101 VAL A O 1
ATOM 765 N N . ALA A 1 102 ? 17.685 2.796 -4.425 1.00 90.75 102 ALA A N 1
ATOM 766 C CA . ALA A 1 102 ? 18.255 3.577 -3.331 1.00 90.75 102 ALA A CA 1
ATOM 767 C C . ALA A 1 102 ? 18.121 5.082 -3.583 1.00 90.75 102 ALA A C 1
ATOM 769 O O . ALA A 1 102 ? 17.671 5.810 -2.698 1.00 90.75 102 ALA A O 1
ATOM 770 N N . VAL A 1 103 ? 18.446 5.541 -4.797 1.00 91.06 103 VAL A N 1
ATOM 771 C CA . VAL A 1 103 ? 18.277 6.946 -5.188 1.00 91.06 103 VAL A CA 1
ATOM 772 C C . VAL A 1 103 ? 16.802 7.332 -5.104 1.00 91.06 103 VAL A C 1
ATOM 774 O O . VAL A 1 103 ? 16.461 8.286 -4.409 1.00 91.06 103 VAL A O 1
ATOM 777 N N . LEU A 1 104 ? 15.905 6.564 -5.726 1.00 87.50 104 LEU A N 1
ATOM 778 C CA . LEU A 1 104 ? 14.478 6.885 -5.744 1.00 87.50 104 LEU A CA 1
ATOM 779 C C . LEU A 1 104 ? 13.856 6.850 -4.335 1.00 87.50 104 LEU A C 1
ATOM 781 O O . LEU A 1 104 ? 13.097 7.746 -3.972 1.00 87.50 104 LEU A O 1
ATOM 785 N N . SER A 1 105 ? 14.229 5.873 -3.500 1.00 85.75 105 SER A N 1
ATOM 786 C CA . SER A 1 105 ? 13.774 5.776 -2.108 1.00 85.75 105 SER A CA 1
ATOM 787 C C . SER A 1 105 ? 14.259 6.948 -1.258 1.00 85.75 105 SER A C 1
ATOM 789 O O . SER A 1 105 ? 13.498 7.430 -0.416 1.00 85.75 105 SER A O 1
ATOM 791 N N . ALA A 1 106 ? 15.490 7.420 -1.474 1.00 85.00 106 ALA A N 1
ATOM 792 C CA . ALA A 1 106 ? 16.008 8.598 -0.792 1.00 85.00 106 ALA A CA 1
ATOM 793 C C . ALA A 1 106 ? 15.203 9.852 -1.163 1.00 85.00 106 ALA A C 1
ATOM 795 O O . ALA A 1 106 ? 14.849 10.622 -0.273 1.00 85.00 106 ALA A O 1
ATOM 796 N N . PHE A 1 107 ? 14.837 10.025 -2.438 1.00 81.56 107 PHE A N 1
ATOM 797 C CA . PHE A 1 107 ? 13.972 11.126 -2.877 1.00 81.56 107 PHE A CA 1
ATOM 798 C C . PHE A 1 107 ? 12.579 11.068 -2.233 1.00 81.56 107 PHE A C 1
ATOM 800 O O . PHE A 1 107 ? 12.128 12.071 -1.681 1.00 81.56 107 PHE A O 1
ATOM 807 N N . ILE A 1 108 ? 11.933 9.896 -2.230 1.00 79.75 108 ILE A N 1
ATOM 808 C CA . ILE A 1 108 ? 10.602 9.703 -1.624 1.00 79.75 108 ILE A CA 1
ATOM 809 C C . ILE A 1 108 ? 10.636 10.015 -0.119 1.00 79.75 108 ILE A C 1
ATOM 811 O O . ILE A 1 108 ? 9.778 10.734 0.388 1.00 79.75 108 ILE A O 1
ATOM 815 N N . LYS A 1 109 ? 11.653 9.526 0.605 1.00 75.88 109 LYS A N 1
ATOM 816 C CA . LYS A 1 109 ? 11.796 9.781 2.048 1.00 75.88 109 LYS A CA 1
ATOM 817 C C . LYS A 1 109 ? 12.178 11.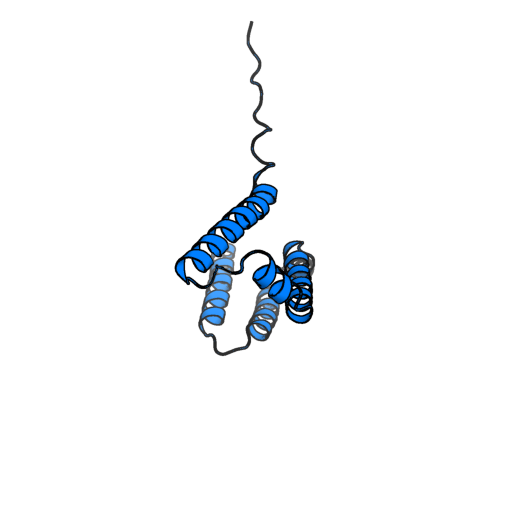229 2.375 1.00 75.88 109 LYS A C 1
ATOM 819 O O . LYS A 1 109 ? 11.756 11.736 3.411 1.00 75.88 109 LYS A O 1
ATOM 824 N N . ASN A 1 110 ? 12.952 11.909 1.527 1.00 66.81 110 ASN A N 1
ATOM 825 C CA . ASN A 1 110 ? 13.389 13.287 1.780 1.00 66.81 110 ASN A CA 1
ATOM 826 C C . ASN A 1 110 ? 12.233 14.300 1.686 1.00 66.81 110 ASN A C 1
ATOM 828 O O . ASN A 1 110 ? 12.195 15.252 2.461 1.00 66.81 110 ASN A O 1
ATOM 832 N N . ILE A 1 111 ? 11.239 14.059 0.823 1.00 58.31 111 ILE A N 1
ATOM 833 C CA . ILE A 1 111 ? 10.009 14.873 0.766 1.00 58.31 111 ILE A CA 1
ATOM 834 C C . ILE A 1 111 ? 9.248 14.825 2.108 1.00 58.31 111 ILE A C 1
ATOM 836 O O . ILE A 1 111 ? 8.695 15.835 2.530 1.00 58.31 111 ILE A O 1
ATOM 840 N N . GLY A 1 112 ? 9.294 13.699 2.832 1.00 50.56 112 GLY A N 1
ATOM 841 C CA . GLY A 1 112 ? 8.697 13.566 4.169 1.00 50.56 112 GLY A CA 1
ATOM 842 C C . GLY A 1 112 ? 9.556 14.091 5.333 1.00 50.56 112 GLY A C 1
ATOM 843 O O . GLY A 1 112 ? 9.018 14.413 6.388 1.00 50.56 112 GLY A O 1
ATOM 844 N N . ALA A 1 113 ? 10.881 14.195 5.169 1.00 50.91 113 ALA A N 1
ATOM 845 C CA . ALA A 1 113 ? 11.821 14.550 6.246 1.00 50.91 113 ALA A CA 1
ATOM 846 C C . ALA A 1 113 ? 12.429 15.967 6.131 1.00 50.91 113 ALA A C 1
ATOM 848 O O . ALA A 1 113 ? 13.063 16.451 7.072 1.00 50.91 113 ALA A O 1
ATOM 849 N N . GLY A 1 114 ? 12.252 16.644 4.993 1.00 50.25 114 GLY A N 1
ATOM 850 C CA . GLY A 1 114 ? 12.921 17.909 4.674 1.00 50.25 114 GLY A CA 1
ATOM 851 C C . GLY A 1 114 ? 12.368 19.164 5.358 1.00 50.25 114 GLY A C 1
ATOM 852 O O . GLY A 1 114 ? 13.058 20.179 5.376 1.00 50.25 114 GLY A O 1
ATOM 853 N N . ASN A 1 115 ? 11.173 19.125 5.962 1.00 49.38 115 ASN A N 1
ATOM 854 C CA . ASN A 1 115 ? 10.523 20.326 6.519 1.00 49.38 115 ASN A CA 1
ATOM 855 C C . ASN A 1 115 ? 10.709 20.526 8.043 1.00 49.38 115 ASN A C 1
ATOM 857 O O . ASN A 1 115 ? 10.054 21.369 8.647 1.00 49.38 115 ASN A O 1
ATOM 861 N N . GLY A 1 116 ? 11.594 19.758 8.694 1.00 55.00 116 GLY A N 1
ATOM 862 C CA . GLY A 1 116 ? 11.748 19.765 10.160 1.00 55.00 116 GLY A CA 1
ATOM 863 C C . GLY A 1 116 ? 12.990 20.467 10.732 1.00 55.00 116 GLY A C 1
ATOM 864 O O . GLY A 1 116 ? 13.160 20.465 11.947 1.00 55.00 116 GLY A O 1
ATOM 865 N N . ARG A 1 117 ? 13.900 21.024 9.914 1.00 56.38 117 ARG A N 1
ATOM 866 C CA . ARG A 1 117 ? 15.239 21.465 10.392 1.00 56.38 117 ARG A CA 1
ATOM 867 C C . ARG A 1 117 ? 15.590 22.943 10.184 1.00 56.38 117 ARG A C 1
ATOM 869 O O . ARG A 1 117 ? 16.752 23.294 10.348 1.00 56.38 117 ARG A O 1
ATOM 876 N N . LEU A 1 118 ? 14.622 23.819 9.894 1.00 56.44 118 LEU A N 1
ATOM 877 C CA . LEU A 1 118 ? 14.897 25.260 9.717 1.00 56.44 118 LEU A CA 1
ATOM 878 C C . LEU A 1 118 ? 14.146 26.213 10.665 1.00 56.44 118 LEU A C 1
ATOM 880 O O . LEU A 1 118 ? 14.378 27.413 10.599 1.00 56.44 118 LEU A O 1
ATOM 884 N N . SER A 1 119 ? 13.351 25.723 11.624 1.00 52.72 119 SER A N 1
ATOM 885 C CA . SER A 1 119 ? 12.810 26.570 12.707 1.00 52.72 119 SER A CA 1
ATOM 886 C C . SER A 1 119 ? 13.684 26.514 13.971 1.00 52.72 119 SER A C 1
ATOM 888 O O . SER A 1 119 ? 13.200 26.326 15.085 1.00 52.72 119 SER A O 1
ATOM 890 N N . GLY A 1 120 ? 14.999 26.646 13.788 1.00 48.59 120 GLY A N 1
ATOM 891 C CA . GLY A 1 120 ? 15.975 26.837 14.859 1.00 48.59 120 GLY A CA 1
ATOM 892 C C . GLY A 1 120 ? 16.264 28.323 15.055 1.00 48.59 120 GLY A C 1
ATOM 893 O O . GLY A 1 120 ? 17.164 28.866 14.430 1.00 48.59 120 GLY A O 1
ATOM 894 N N . HIS A 1 121 ? 15.445 28.961 15.888 1.00 56.06 121 HIS A N 1
ATOM 895 C CA . HIS A 1 121 ? 15.681 30.202 16.639 1.00 56.06 121 HIS A CA 1
ATOM 896 C C . HIS A 1 121 ? 17.098 30.833 16.506 1.00 56.06 121 HIS A C 1
ATOM 898 O O . HIS A 1 121 ? 18.050 30.293 17.077 1.00 56.06 121 HIS A O 1
ATOM 904 N N . PRO A 1 122 ? 17.280 32.017 15.882 1.00 52.22 122 PRO A N 1
ATOM 905 C CA . PRO A 1 122 ? 18.444 32.839 16.180 1.00 52.22 122 PRO A CA 1
ATOM 906 C C . PRO A 1 122 ? 18.223 33.482 17.552 1.00 52.22 122 PRO A C 1
ATOM 908 O O . PRO A 1 122 ? 17.497 34.466 17.703 1.00 52.22 122 PRO A O 1
ATOM 911 N N . ALA A 1 123 ? 18.831 32.875 18.570 1.00 58.78 123 ALA A N 1
ATOM 912 C CA . ALA A 1 123 ? 18.966 33.464 19.888 1.00 58.78 123 ALA A CA 1
ATOM 913 C C . ALA A 1 123 ? 19.536 34.882 19.751 1.00 58.78 123 ALA A C 1
ATOM 915 O O . ALA A 1 123 ? 20.611 35.097 19.186 1.00 58.78 123 ALA A O 1
ATOM 916 N N . ARG A 1 124 ? 18.755 35.840 20.256 1.00 56.25 124 ARG A N 1
ATOM 917 C CA . ARG A 1 124 ? 19.120 37.238 20.472 1.00 56.25 124 ARG A CA 1
ATOM 918 C C . ARG A 1 124 ? 20.570 37.337 20.958 1.00 56.25 124 ARG A C 1
ATOM 920 O O . ARG A 1 124 ? 20.889 36.864 22.047 1.00 56.25 124 ARG A O 1
ATOM 927 N N . ARG A 1 125 ? 21.424 37.984 20.159 1.00 56.06 125 ARG A N 1
ATOM 928 C CA . ARG A 1 125 ? 22.690 38.547 20.638 1.00 56.06 125 ARG A CA 1
ATOM 929 C C . ARG A 1 125 ? 22.358 39.581 21.710 1.00 56.06 125 ARG A C 1
ATOM 931 O O . ARG A 1 125 ? 21.577 40.496 21.460 1.00 56.06 125 ARG A O 1
ATOM 938 N N . GLY A 1 126 ? 22.915 39.377 22.898 1.00 60.50 126 GLY A N 1
ATOM 939 C CA . GLY A 1 126 ? 23.117 40.449 23.857 1.00 60.50 126 GLY A CA 1
ATOM 940 C C . GLY A 1 126 ? 24.232 41.381 23.385 1.00 60.50 126 GLY A C 1
ATOM 941 O O . GLY A 1 126 ? 25.108 40.948 22.629 1.00 60.50 126 GLY A O 1
ATOM 942 N N . LEU A 1 127 ? 24.172 42.600 23.931 1.00 50.78 127 LEU A N 1
ATOM 943 C CA . LEU A 1 127 ? 24.980 43.802 23.680 1.00 50.78 127 LEU A CA 1
ATOM 944 C C . LEU A 1 127 ? 24.456 44.675 22.536 1.00 50.78 127 LEU A C 1
ATOM 946 O O . LEU A 1 127 ? 24.650 44.322 21.354 1.00 50.78 127 LEU A O 1
#

InterPro domains:
  IPR004680 Citrate transporter-like domain [PF03600] (17-112)
  IPR051679 Divalent Anion Sodium Symporter-Related Transporters [PTHR43652] (3-112)

Mean predicted aligned error: 12.94 Å

Sequence (127 aa):
MTTQQILAFSVIGLMMAIFLWDRFSYDLVACCSLVLAVAVGIVPFDTAFSGFSDDIVIIVGSALIVSAGVVRSRIVDTTIKRSFPNLTKLHAQLALLLIVVAVLSAFIKNIGAGNGRLSGHPARRGL

pLDDT: mean 75.55, std 12.22, range [48.59, 94.75]

Organism: NCBI:txid1211777